Protein AF-A0A343TK36-F1 (afdb_monomer)

Secondary structure (DSSP, 8-state):
---SSSSSTTEEEEETTTSBHHHHHHHHHTTPEEEEEEEETTEEEEEEEEE-SS-EEEEETTEEEEESSHHHHHHHHHHTT-SBPTT-

InterPro domains:
  IPR058314 Domain of unknown function DUF8001 [PF26008] (10-84)

pLDDT: mean 87.13, std 14.7, range [42.78, 96.56]

Sequence (88 aa):
MDDARDEDDRIVRVNAGELTADEIIDALESGSRVIITVDLFGSTTDIALRHDGEIYYCDTPTRLHKHRQESEMRACIERMGYGRTEDE

Nearest PDB structures (foldseek):
  7m6t-assembly1_A  TM=4.562E-01  e=2.320E-01  Homo sapiens
  6pgv-assembly1_A  TM=6.031E-01  e=8.110E-01  Homo sapiens
  5cvm-assembly1_A  TM=5.785E-01  e=9.908E+00  Homo sapiens

Mean predicted aligned error: 5.89 Å

Structure (mmCIF, N/CA/C/O backbone):
data_AF-A0A343TK36-F1
#
_entry.id   AF-A0A343TK36-F1
#
loop_
_atom_site.group_PDB
_atom_site.id
_atom_site.type_symbol
_atom_site.label_atom_id
_atom_site.label_alt_id
_atom_site.label_comp_id
_atom_site.label_asym_id
_atom_site.label_entity_id
_atom_site.label_seq_id
_atom_site.pdbx_PDB_ins_code
_atom_site.Cartn_x
_atom_site.Cartn_y
_atom_site.Cartn_z
_atom_site.occupancy
_atom_site.B_iso_or_equiv
_atom_site.auth_seq_id
_at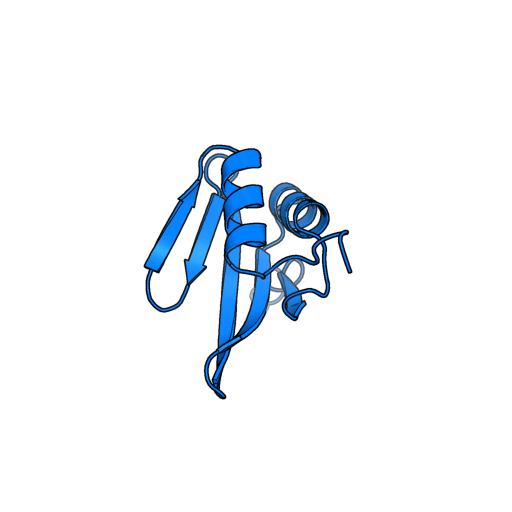om_site.auth_comp_id
_atom_site.auth_asym_id
_atom_site.auth_atom_id
_atom_site.pdbx_PDB_model_num
ATOM 1 N N . MET A 1 1 ? -20.339 -11.674 -25.119 1.00 48.66 1 MET A N 1
ATOM 2 C CA . MET A 1 1 ? -18.873 -11.839 -25.175 1.00 48.66 1 MET A CA 1
ATOM 3 C C . MET A 1 1 ? -18.284 -10.441 -25.192 1.00 48.66 1 MET A C 1
ATOM 5 O O . MET A 1 1 ? -18.003 -9.937 -26.259 1.00 48.66 1 MET A O 1
ATOM 9 N N . ASP A 1 2 ? -18.255 -9.797 -24.028 1.00 42.78 2 ASP A N 1
ATOM 10 C CA . ASP A 1 2 ? -17.560 -8.532 -23.724 1.00 42.78 2 ASP A CA 1
ATOM 11 C C . ASP A 1 2 ? -17.732 -8.375 -22.196 1.00 42.78 2 ASP A C 1
ATOM 13 O O . ASP A 1 2 ? -18.563 -7.611 -21.730 1.00 42.78 2 ASP A O 1
ATOM 17 N N . ASP A 1 3 ? -17.083 -9.251 -21.418 1.00 43.38 3 ASP A N 1
ATOM 18 C CA . ASP A 1 3 ? -17.192 -9.296 -19.939 1.00 43.38 3 ASP A CA 1
ATOM 19 C C . ASP A 1 3 ? -15.856 -8.943 -19.255 1.00 43.38 3 ASP A C 1
ATOM 21 O O . ASP A 1 3 ? -15.736 -8.968 -18.045 1.00 43.38 3 ASP A O 1
ATOM 25 N N . ALA A 1 4 ? -14.825 -8.585 -20.030 1.00 52.25 4 ALA A N 1
ATOM 26 C CA . ALA A 1 4 ? -13.487 -8.278 -19.511 1.00 52.25 4 ALA A CA 1
ATOM 27 C C . ALA A 1 4 ? -13.273 -6.782 -19.198 1.00 52.25 4 ALA A C 1
ATOM 29 O O . ALA A 1 4 ? -12.155 -6.369 -18.907 1.00 52.25 4 ALA A O 1
ATOM 30 N N . ARG A 1 5 ? -14.312 -5.946 -19.337 1.00 51.50 5 ARG A N 1
ATOM 31 C CA . ARG A 1 5 ? -14.209 -4.479 -19.231 1.00 51.50 5 ARG A CA 1
ATOM 32 C C . ARG A 1 5 ? -14.548 -3.912 -17.850 1.00 51.50 5 ARG A C 1
ATOM 34 O O . ARG A 1 5 ? -14.263 -2.743 -17.632 1.00 51.50 5 ARG A O 1
ATOM 41 N N . ASP A 1 6 ? -15.101 -4.716 -16.942 1.00 49.75 6 ASP A N 1
ATOM 42 C CA . ASP A 1 6 ? -15.552 -4.256 -15.615 1.00 49.75 6 ASP A CA 1
ATOM 43 C C . ASP A 1 6 ? -14.482 -4.429 -14.509 1.00 49.75 6 ASP A C 1
ATOM 45 O O . ASP A 1 6 ? -14.553 -3.783 -13.469 1.00 49.75 6 ASP A O 1
ATOM 49 N N . GLU A 1 7 ? -13.447 -5.257 -14.723 1.00 52.97 7 GLU A N 1
ATOM 50 C CA . GLU A 1 7 ? -12.419 -5.560 -13.703 1.00 52.97 7 GLU A CA 1
ATOM 51 C C . GLU A 1 7 ? -11.281 -4.519 -13.611 1.00 52.97 7 GLU A C 1
ATOM 53 O O . GLU A 1 7 ? -10.599 -4.445 -12.588 1.00 52.97 7 GLU A O 1
ATOM 58 N N . ASP A 1 8 ? -11.066 -3.712 -14.656 1.00 52.47 8 ASP A N 1
ATOM 59 C CA . ASP A 1 8 ? -9.958 -2.737 -14.736 1.00 52.47 8 ASP A CA 1
ATOM 60 C C . ASP A 1 8 ? -10.366 -1.325 -14.253 1.00 52.47 8 ASP A C 1
ATOM 62 O O . ASP A 1 8 ? -9.507 -0.523 -13.897 1.00 52.47 8 ASP A O 1
ATOM 66 N N . ASP A 1 9 ? -11.671 -1.030 -14.153 1.00 59.44 9 ASP A N 1
ATOM 67 C CA . ASP A 1 9 ? -12.199 0.317 -13.850 1.00 59.44 9 ASP A CA 1
ATOM 68 C C . ASP A 1 9 ? -11.951 0.777 -12.397 1.00 59.44 9 ASP A C 1
ATOM 70 O O . ASP A 1 9 ? -12.016 1.965 -12.092 1.00 59.44 9 ASP A O 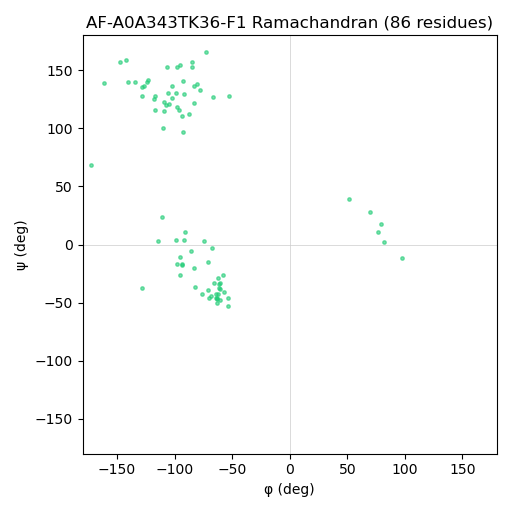1
ATOM 74 N N . ARG A 1 10 ? -11.589 -0.141 -11.489 1.00 80.81 10 ARG A N 1
ATOM 75 C CA . ARG A 1 10 ? -11.230 0.182 -10.090 1.00 80.81 10 ARG A CA 1
ATOM 76 C C . ARG A 1 10 ? -9.755 -0.036 -9.774 1.00 80.81 10 ARG A C 1
ATOM 78 O O . ARG A 1 10 ? -9.399 -0.285 -8.622 1.00 80.81 10 ARG A O 1
ATOM 85 N N . ILE A 1 11 ? -8.882 -0.006 -10.778 1.00 91.50 11 ILE A N 1
ATOM 86 C CA . ILE A 1 11 ? -7.439 -0.114 -10.558 1.00 91.50 11 ILE A CA 1
ATOM 87 C C . ILE A 1 11 ? -6.817 1.281 -10.554 1.00 91.50 11 ILE A C 1
ATOM 89 O O . ILE A 1 11 ? -6.823 1.989 -11.556 1.00 91.50 11 ILE A O 1
ATOM 93 N N . VAL A 1 12 ? -6.214 1.650 -9.429 1.00 94.62 12 VAL A N 1
ATOM 94 C CA . VAL A 1 12 ? -5.441 2.884 -9.273 1.00 94.62 12 VAL A CA 1
ATOM 95 C C . VAL A 1 12 ? -3.971 2.545 -9.489 1.00 94.62 12 VAL A C 1
ATOM 97 O O . VAL A 1 12 ? -3.408 1.757 -8.734 1.00 94.62 12 VAL A O 1
ATOM 100 N N . ARG A 1 13 ? -3.344 3.095 -10.533 1.00 95.00 13 ARG A N 1
ATOM 101 C CA . ARG A 1 13 ? -1.912 2.898 -10.809 1.00 95.00 13 ARG A CA 1
ATOM 102 C C . ARG A 1 13 ? -1.153 4.182 -10.535 1.00 95.00 13 ARG A C 1
ATOM 104 O O . ARG A 1 13 ? -1.480 5.199 -11.136 1.00 95.00 13 ARG A O 1
ATOM 111 N N . VAL A 1 14 ? -0.166 4.115 -9.651 1.00 95.56 14 VAL A N 1
ATOM 112 C CA . VAL A 1 14 ? 0.587 5.279 -9.170 1.00 95.56 14 VAL A CA 1
ATOM 113 C C . VAL A 1 14 ? 2.055 4.927 -8.978 1.00 95.56 14 VAL A C 1
ATOM 115 O O . VAL A 1 14 ? 2.406 3.757 -8.825 1.00 95.56 14 VAL A O 1
ATOM 118 N N . ASN A 1 15 ? 2.923 5.932 -8.966 1.00 95.06 15 ASN A N 1
ATOM 119 C CA . ASN A 1 15 ? 4.321 5.736 -8.593 1.00 95.06 15 ASN A CA 1
ATOM 120 C C . ASN A 1 15 ? 4.493 5.812 -7.070 1.00 95.06 15 ASN A C 1
ATOM 122 O O . ASN A 1 15 ? 3.687 6.432 -6.370 1.00 95.06 15 ASN A O 1
ATOM 126 N N . ALA A 1 16 ? 5.562 5.205 -6.554 1.00 93.75 16 ALA A N 1
ATOM 127 C CA . ALA A 1 16 ? 5.953 5.376 -5.155 1.00 93.75 16 ALA A CA 1
ATOM 128 C C . ALA A 1 16 ? 6.074 6.872 -4.811 1.00 93.75 16 ALA A C 1
ATOM 130 O O . ALA A 1 16 ? 6.755 7.620 -5.512 1.00 93.75 16 ALA A O 1
ATOM 131 N N . GLY A 1 17 ? 5.403 7.305 -3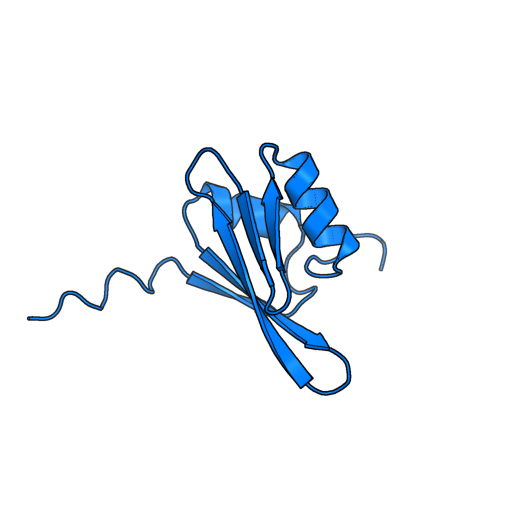.741 1.00 93.50 17 GLY A N 1
ATOM 132 C CA . GLY A 1 17 ? 5.411 8.706 -3.302 1.00 93.50 17 GLY A CA 1
ATOM 133 C C . GLY A 1 17 ? 4.437 9.638 -4.037 1.00 93.50 17 GLY A C 1
ATOM 134 O O . GLY A 1 17 ? 4.401 10.834 -3.748 1.00 93.50 17 GLY A O 1
ATOM 135 N N . GLU A 1 18 ? 3.626 9.135 -4.970 1.00 94.62 18 GLU A N 1
ATOM 136 C CA . GLU A 1 18 ? 2.616 9.953 -5.658 1.00 94.62 18 GLU A CA 1
ATOM 137 C C . GLU A 1 18 ? 1.392 10.217 -4.761 1.00 94.62 18 GLU A C 1
ATOM 139 O O . GLU A 1 18 ? 0.927 11.356 -4.657 1.00 94.62 18 GLU A O 1
ATOM 144 N N . LEU A 1 19 ? 0.938 9.179 -4.051 1.00 95.44 19 LEU A N 1
ATOM 145 C CA . LEU A 1 19 ? -0.138 9.226 -3.055 1.00 95.44 19 LEU A CA 1
ATOM 146 C C . LEU A 1 19 ? 0.417 9.116 -1.635 1.00 95.44 19 LEU A C 1
ATOM 148 O O . LEU A 1 19 ? 1.456 8.491 -1.423 1.00 95.44 19 LEU A O 1
ATOM 152 N N . THR A 1 20 ? -0.284 9.671 -0.651 1.00 95.31 20 THR A N 1
ATOM 153 C CA . THR A 1 20 ? -0.010 9.400 0.769 1.00 95.31 20 THR A CA 1
ATOM 154 C C . THR A 1 20 ? -0.467 7.993 1.161 1.00 95.31 20 THR A C 1
ATOM 156 O O . THR A 1 20 ? -1.214 7.326 0.439 1.00 95.31 20 THR A O 1
ATOM 159 N N . ALA A 1 21 ? -0.022 7.516 2.326 1.00 95.00 21 ALA A N 1
ATOM 160 C CA . ALA A 1 21 ? -0.470 6.223 2.834 1.00 95.00 21 ALA A CA 1
ATOM 161 C C . ALA A 1 21 ? -1.987 6.186 3.082 1.00 95.00 21 ALA A C 1
ATOM 163 O O . ALA A 1 21 ? -2.626 5.181 2.774 1.00 95.00 21 ALA A O 1
ATOM 164 N N . ASP A 1 22 ? -2.557 7.288 3.567 1.00 94.81 22 ASP A N 1
ATOM 165 C CA . ASP A 1 22 ? -3.996 7.462 3.756 1.00 94.81 22 ASP A CA 1
ATOM 166 C C . ASP A 1 22 ? -4.764 7.411 2.430 1.00 94.81 22 ASP A C 1
ATOM 168 O O . ASP A 1 22 ? -5.701 6.630 2.313 1.00 94.81 22 ASP A O 1
ATOM 172 N N . GLU A 1 23 ? -4.313 8.123 1.390 1.00 95.75 23 GLU A N 1
ATOM 173 C CA . GLU A 1 23 ? -4.956 8.093 0.064 1.00 95.75 23 GLU A CA 1
ATOM 174 C C . GLU A 1 23 ? -4.950 6.686 -0.556 1.00 95.75 23 GLU A C 1
ATOM 176 O O . GLU A 1 23 ? -5.921 6.255 -1.183 1.00 95.75 23 GLU A O 1
ATOM 181 N N . ILE A 1 24 ? -3.854 5.945 -0.367 1.00 95.62 24 ILE A N 1
ATOM 182 C CA . ILE A 1 24 ? -3.748 4.550 -0.802 1.00 95.62 24 ILE A CA 1
ATOM 183 C C . ILE A 1 24 ? -4.765 3.686 -0.052 1.00 95.62 24 ILE A C 1
ATOM 185 O O . ILE A 1 24 ? -5.453 2.877 -0.669 1.00 95.62 24 ILE A O 1
ATOM 189 N N . ILE A 1 25 ? -4.864 3.842 1.266 1.00 95.25 25 ILE A N 1
ATOM 190 C CA . ILE A 1 25 ? -5.799 3.087 2.104 1.00 95.25 25 ILE A CA 1
ATOM 191 C C . ILE A 1 25 ? -7.248 3.403 1.736 1.00 95.25 25 ILE A C 1
ATOM 193 O O . ILE A 1 25 ? -8.023 2.472 1.535 1.00 95.25 25 ILE A O 1
ATOM 197 N N . ASP A 1 26 ? -7.601 4.677 1.572 1.0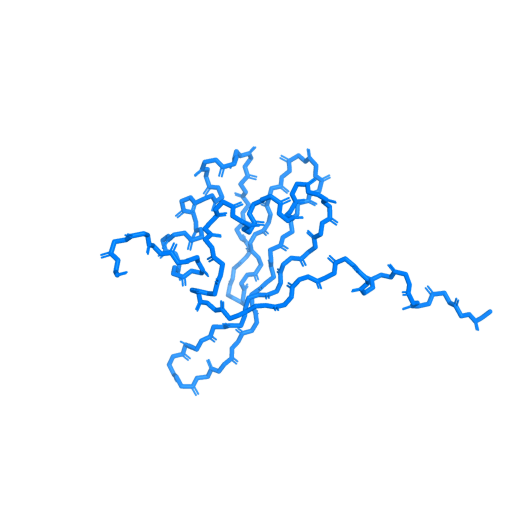0 95.25 26 ASP A N 1
ATOM 198 C CA . ASP A 1 26 ? -8.940 5.102 1.155 1.00 95.25 26 ASP A CA 1
ATOM 199 C C . ASP A 1 26 ? -9.340 4.460 -0.183 1.00 95.25 26 ASP A C 1
ATOM 201 O O . ASP A 1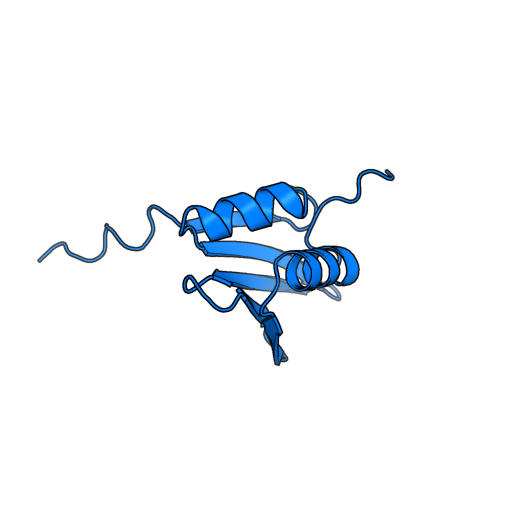 26 ? -10.467 3.982 -0.348 1.00 95.25 26 ASP A O 1
ATOM 205 N N . ALA A 1 27 ? -8.408 4.374 -1.139 1.00 94.56 27 ALA A N 1
ATOM 206 C CA . ALA A 1 27 ? -8.651 3.676 -2.398 1.00 94.56 27 ALA A CA 1
ATOM 207 C C . ALA A 1 27 ? -8.939 2.179 -2.176 1.00 94.56 27 ALA A C 1
ATOM 209 O O . ALA A 1 27 ? -9.875 1.637 -2.773 1.00 94.56 27 ALA A O 1
ATOM 210 N N . LEU A 1 28 ? -8.182 1.518 -1.295 1.00 94.50 28 LEU A N 1
ATOM 211 C CA . LEU A 1 28 ? -8.393 0.110 -0.944 1.00 94.50 28 LEU A CA 1
ATOM 212 C C . LEU A 1 28 ? -9.751 -0.122 -0.262 1.00 94.50 28 LEU A C 1
ATOM 214 O O . LEU A 1 28 ? -10.456 -1.066 -0.619 1.00 94.50 28 LEU A O 1
ATOM 218 N N . GLU A 1 29 ? -10.145 0.751 0.665 1.00 92.75 29 GLU A N 1
ATOM 219 C CA . GLU A 1 29 ? -11.442 0.704 1.357 1.00 92.75 29 GLU A CA 1
ATOM 220 C C . GLU A 1 29 ? -12.623 0.957 0.415 1.00 92.75 29 GLU A C 1
ATOM 222 O O . GLU A 1 29 ? -13.681 0.341 0.545 1.00 92.75 29 GLU A O 1
ATOM 227 N N . SER A 1 30 ? -12.427 1.796 -0.604 1.00 91.88 30 SER A N 1
ATOM 228 C CA . SER A 1 30 ? -13.390 2.014 -1.692 1.00 91.88 30 SER A CA 1
ATOM 229 C C . SER A 1 30 ? -13.564 0.775 -2.599 1.00 91.88 30 SER A C 1
ATOM 231 O O . SER A 1 30 ? -14.384 0.751 -3.522 1.00 91.88 30 SER A O 1
ATOM 233 N N . GLY A 1 31 ? -12.799 -0.293 -2.344 1.00 90.94 31 GLY A N 1
ATOM 234 C CA . GLY A 1 31 ? -12.791 -1.519 -3.135 1.00 90.94 31 GLY A CA 1
ATOM 235 C C . GLY A 1 31 ? -11.971 -1.394 -4.415 1.00 90.94 31 GLY A C 1
ATOM 236 O O . GLY A 1 31 ? -12.157 -2.193 -5.335 1.00 90.94 31 GLY A O 1
ATOM 237 N N . SER A 1 32 ? -11.091 -0.392 -4.494 1.00 92.75 32 SER A N 1
ATOM 238 C CA . SER A 1 32 ? -10.119 -0.273 -5.577 1.00 92.75 32 SER A CA 1
ATOM 239 C C . SER A 1 32 ? -8.878 -1.103 -5.276 1.00 92.75 32 SER A C 1
ATOM 241 O O . SER A 1 32 ? -8.511 -1.341 -4.127 1.00 92.75 32 SER A O 1
ATOM 243 N N . ARG A 1 33 ? -8.197 -1.549 -6.328 1.00 94.06 33 ARG A N 1
ATOM 244 C CA . ARG A 1 33 ? -6.877 -2.172 -6.222 1.00 94.06 33 ARG A CA 1
ATOM 245 C C . ARG A 1 33 ? -5.827 -1.129 -6.556 1.00 94.06 33 ARG A C 1
ATOM 247 O O . ARG A 1 33 ? -5.920 -0.499 -7.603 1.00 94.06 33 ARG A O 1
ATOM 254 N N . VAL A 1 34 ? -4.806 -0.988 -5.720 1.00 96.06 34 VAL A N 1
ATOM 255 C CA . VAL A 1 34 ? -3.723 -0.030 -5.971 1.00 96.06 34 VAL A CA 1
ATOM 256 C C . VAL A 1 34 ? -2.504 -0.781 -6.495 1.00 96.06 34 VAL A C 1
ATOM 258 O O . VAL A 1 34 ? -2.052 -1.744 -5.879 1.00 96.06 34 VAL A O 1
ATOM 261 N N . ILE A 1 35 ? -1.980 -0.370 -7.645 1.00 96.06 35 ILE A N 1
ATOM 262 C CA . ILE A 1 35 ? -0.711 -0.845 -8.193 1.00 96.06 35 ILE A CA 1
ATOM 263 C C . ILE A 1 35 ? 0.298 0.285 -8.052 1.00 96.06 35 ILE A C 1
ATOM 265 O O . ILE A 1 35 ? 0.095 1.369 -8.595 1.00 96.06 35 ILE A O 1
ATOM 269 N N . ILE A 1 36 ? 1.367 0.023 -7.314 1.00 96.12 36 ILE A N 1
ATOM 270 C CA . ILE A 1 36 ? 2.414 0.992 -7.029 1.00 96.12 36 ILE A CA 1
ATOM 271 C C . ILE A 1 36 ? 3.659 0.579 -7.785 1.00 96.12 36 ILE A C 1
ATOM 273 O O . ILE A 1 36 ? 4.248 -0.465 -7.502 1.00 96.12 36 ILE A O 1
ATOM 277 N N . THR A 1 37 ? 4.060 1.406 -8.735 1.00 95.12 37 THR A N 1
ATOM 278 C CA . THR A 1 37 ? 5.305 1.221 -9.462 1.00 95.12 37 THR A CA 1
ATOM 279 C C . THR A 1 37 ? 6.452 1.805 -8.639 1.00 95.12 37 THR A C 1
ATOM 281 O O . THR A 1 37 ? 6.442 2.982 -8.274 1.00 95.12 37 THR A O 1
ATOM 284 N N . VAL A 1 38 ? 7.433 0.964 -8.308 1.00 92.31 38 VAL A N 1
ATOM 285 C CA . VAL A 1 38 ? 8.604 1.322 -7.498 1.00 92.31 38 VAL A CA 1
ATOM 286 C C . VAL A 1 38 ? 9.894 1.013 -8.251 1.00 92.31 38 VAL A C 1
ATOM 288 O O . VAL A 1 38 ? 10.017 -0.035 -8.888 1.00 92.31 38 VAL A O 1
ATOM 291 N N . ASP A 1 39 ? 10.883 1.897 -8.147 1.00 88.56 39 ASP A N 1
ATOM 292 C CA . ASP A 1 39 ? 12.224 1.656 -8.678 1.00 88.56 39 ASP A CA 1
ATOM 293 C C . ASP A 1 39 ? 13.128 1.057 -7.596 1.00 88.56 39 ASP A C 1
ATOM 295 O O . ASP A 1 39 ? 13.524 1.714 -6.634 1.00 88.56 39 ASP A O 1
ATOM 299 N N . LEU A 1 40 ? 13.486 -0.216 -7.765 1.00 78.94 40 LEU A N 1
ATOM 300 C CA . LEU A 1 40 ? 14.352 -0.966 -6.859 1.00 78.94 40 LEU A CA 1
ATOM 301 C C . LEU A 1 40 ? 15.624 -1.378 -7.601 1.00 78.94 40 LEU A C 1
ATOM 303 O O . LEU A 1 40 ? 15.586 -2.170 -8.539 1.00 78.94 40 LEU A O 1
ATOM 307 N N . PHE A 1 41 ? 16.777 -0.858 -7.171 1.00 76.25 41 PHE A N 1
ATOM 308 C CA . PHE A 1 41 ? 18.097 -1.224 -7.713 1.00 76.25 41 PHE A CA 1
ATOM 309 C C . PHE A 1 41 ? 18.202 -1.126 -9.250 1.00 76.25 41 PHE A C 1
ATOM 311 O O . PHE A 1 41 ? 18.818 -1.970 -9.900 1.00 76.25 41 PHE A O 1
ATOM 318 N N . GLY A 1 42 ? 17.595 -0.090 -9.836 1.00 80.38 42 GLY A N 1
ATOM 319 C CA . GLY A 1 42 ? 17.593 0.132 -11.287 1.00 80.38 42 GLY A CA 1
ATOM 320 C C . GLY A 1 42 ? 16.621 -0.762 -12.062 1.00 80.38 42 GLY A C 1
ATOM 321 O O . GLY A 1 42 ? 16.697 -0.812 -13.287 1.00 80.38 42 GLY A O 1
ATOM 322 N N . SER A 1 43 ? 15.732 -1.473 -11.365 1.00 83.94 43 SER A N 1
ATOM 323 C CA . SER A 1 43 ? 14.613 -2.207 -11.951 1.00 83.94 43 SER A CA 1
ATOM 324 C C . SER A 1 43 ? 13.297 -1.640 -11.440 1.00 83.94 43 SER A C 1
ATOM 326 O O . SER A 1 43 ? 13.058 -1.586 -10.235 1.00 83.94 43 SER A O 1
ATOM 328 N N . THR A 1 44 ? 12.429 -1.262 -12.366 1.00 89.19 44 THR A N 1
ATOM 329 C CA . THR A 1 44 ? 11.062 -0.856 -12.061 1.00 89.19 44 THR A CA 1
ATOM 330 C C . THR A 1 44 ? 10.214 -2.101 -11.802 1.00 89.19 44 THR A C 1
ATOM 332 O O . THR A 1 44 ? 10.304 -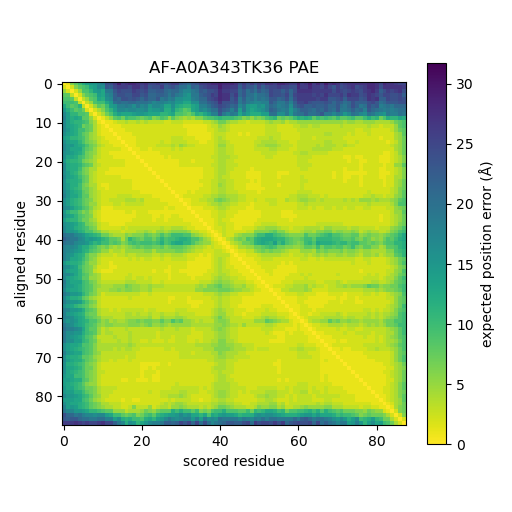3.090 -12.532 1.00 89.19 44 THR A O 1
ATOM 335 N N . THR A 1 45 ? 9.431 -2.100 -10.731 1.00 91.44 45 THR A N 1
ATOM 336 C CA . THR A 1 45 ? 8.616 -3.239 -10.302 1.00 91.44 45 THR A CA 1
ATOM 337 C C . THR A 1 45 ? 7.270 -2.758 -9.796 1.00 91.44 45 THR A C 1
ATOM 339 O O . THR A 1 45 ? 7.195 -1.780 -9.060 1.00 91.44 45 THR A O 1
ATOM 342 N N . ASP A 1 46 ? 6.222 -3.498 -10.134 1.00 94.38 46 ASP A N 1
ATOM 343 C CA . ASP A 1 46 ? 4.876 -3.220 -9.654 1.00 94.38 46 ASP A CA 1
ATOM 344 C C . ASP A 1 46 ? 4.586 -3.987 -8.361 1.00 94.38 46 ASP A C 1
ATOM 346 O O . ASP A 1 46 ? 4.767 -5.206 -8.272 1.00 94.38 46 ASP A O 1
ATOM 350 N N . ILE A 1 47 ? 4.101 -3.260 -7.361 1.00 95.19 47 ILE A N 1
ATOM 351 C CA . ILE A 1 47 ? 3.591 -3.782 -6.097 1.00 95.19 47 ILE A CA 1
ATOM 352 C C . ILE A 1 47 ? 2.075 -3.676 -6.125 1.00 95.19 47 ILE A C 1
ATOM 354 O O . ILE A 1 47 ? 1.534 -2.616 -6.424 1.00 95.19 47 ILE A O 1
ATOM 358 N N . ALA A 1 48 ? 1.371 -4.752 -5.790 1.00 95.44 48 ALA A N 1
ATOM 359 C CA . ALA A 1 48 ? -0.084 -4.724 -5.744 1.00 95.44 48 ALA A CA 1
ATOM 360 C C . ALA A 1 48 ? -0.589 -4.681 -4.302 1.00 95.44 48 ALA A C 1
ATOM 362 O O . ALA A 1 48 ? -0.358 -5.602 -3.518 1.00 95.44 48 ALA A O 1
ATOM 363 N N . LEU A 1 49 ? -1.348 -3.642 -3.977 1.00 95.94 49 LEU A N 1
ATOM 364 C CA . LEU A 1 49 ? -2.103 -3.536 -2.741 1.00 95.94 49 LEU A CA 1
ATOM 365 C C . LEU A 1 49 ? -3.576 -3.832 -3.021 1.00 95.94 49 LEU A C 1
ATOM 367 O O . LEU A 1 49 ? -4.146 -3.376 -4.015 1.00 95.94 49 LEU A O 1
ATOM 371 N N . ARG A 1 50 ? -4.200 -4.620 -2.148 1.00 95.50 50 ARG A N 1
ATOM 372 C CA . ARG A 1 50 ? -5.632 -4.936 -2.219 1.00 95.50 50 ARG A CA 1
ATOM 373 C C . ARG A 1 50 ? -6.215 -5.114 -0.822 1.00 95.50 50 ARG A C 1
ATOM 375 O O . ARG A 1 50 ? -5.495 -5.498 0.099 1.00 95.50 50 ARG A O 1
ATOM 382 N N . HIS A 1 51 ? -7.519 -4.926 -0.705 1.00 94.69 51 HIS A N 1
ATOM 383 C CA . HIS A 1 51 ? -8.293 -5.227 0.491 1.00 94.69 51 HIS A CA 1
ATOM 384 C C . HIS A 1 51 ? -9.473 -6.127 0.107 1.00 94.69 51 HIS A C 1
ATOM 386 O O . HIS A 1 51 ? -10.089 -5.912 -0.936 1.00 94.69 51 HIS A O 1
ATOM 392 N N . ASP A 1 52 ? -9.745 -7.172 0.893 1.00 91.69 52 ASP A N 1
ATOM 393 C CA . ASP A 1 52 ? -10.898 -8.067 0.677 1.00 91.69 52 ASP A CA 1
ATOM 394 C C . ASP A 1 52 ? -12.105 -7.731 1.575 1.00 91.69 52 ASP A C 1
ATOM 396 O O . ASP A 1 52 ? -13.115 -8.433 1.531 1.00 91.69 52 ASP A O 1
ATOM 400 N N . GLY A 1 53 ? -12.010 -6.656 2.364 1.00 90.12 53 GLY A N 1
ATOM 401 C CA . GLY A 1 53 ? -13.003 -6.249 3.358 1.00 90.12 53 GLY A CA 1
ATOM 402 C C . GLY A 1 53 ? -12.674 -6.696 4.786 1.00 90.12 53 GLY A C 1
ATOM 403 O O . GLY A 1 53 ? -13.313 -6.222 5.723 1.00 90.12 53 GLY A O 1
ATOM 404 N N . GLU A 1 54 ? -11.697 -7.587 4.970 1.00 92.56 54 GLU A N 1
ATOM 405 C CA . GLU A 1 54 ? -11.223 -8.025 6.290 1.00 92.56 54 GLU A CA 1
ATOM 406 C C . GLU A 1 54 ? -9.696 -7.908 6.436 1.00 92.56 54 GLU A C 1
ATOM 408 O O . GLU A 1 54 ? -9.183 -7.586 7.510 1.00 92.56 54 GLU A O 1
ATOM 413 N N . ILE A 1 55 ? -8.956 -8.207 5.368 1.00 95.50 55 ILE A N 1
ATOM 414 C CA . ILE A 1 55 ? -7.502 -8.323 5.350 1.00 95.50 55 ILE A CA 1
ATOM 415 C C . ILE A 1 55 ? -6.932 -7.468 4.226 1.00 95.50 55 ILE A C 1
ATOM 417 O O . ILE A 1 55 ? -7.279 -7.616 3.050 1.00 95.50 55 ILE A O 1
ATOM 421 N N . TYR A 1 56 ? -5.969 -6.618 4.568 1.00 96.56 56 TYR A N 1
ATOM 422 C CA . TYR A 1 56 ? -5.152 -5.938 3.580 1.00 96.56 56 TYR A CA 1
ATOM 423 C C . TYR A 1 56 ? -4.002 -6.835 3.139 1.00 96.56 56 TYR A C 1
ATOM 425 O O . TYR A 1 56 ? -3.305 -7.444 3.958 1.00 96.56 56 TYR A O 1
ATOM 433 N N . TYR A 1 57 ? -3.758 -6.869 1.836 1.00 96.44 57 TYR A N 1
ATOM 434 C CA . TYR A 1 57 ? -2.661 -7.606 1.232 1.00 96.44 57 TYR A CA 1
ATOM 435 C C . TYR A 1 57 ? -1.718 -6.635 0.539 1.00 96.44 57 TYR A C 1
ATOM 437 O O . TYR A 1 57 ? -2.143 -5.842 -0.299 1.00 96.44 57 TYR A O 1
ATOM 445 N N . CYS A 1 58 ? -0.438 -6.748 0.867 1.00 95.88 58 CYS A N 1
ATOM 446 C CA . CYS A 1 58 ? 0.654 -6.094 0.164 1.00 95.88 58 CYS A CA 1
ATOM 447 C C . CYS A 1 58 ? 1.451 -7.180 -0.565 1.00 95.88 58 CYS A C 1
ATOM 449 O O . CYS A 1 58 ? 2.197 -7.953 0.044 1.00 95.88 58 CYS A O 1
ATOM 451 N N . ASP A 1 59 ? 1.191 -7.304 -1.863 1.00 94.94 59 ASP A N 1
ATOM 452 C CA . ASP A 1 59 ? 1.768 -8.319 -2.732 1.00 94.94 59 ASP A CA 1
ATOM 453 C C . ASP A 1 59 ? 3.028 -7.761 -3.387 1.00 94.94 59 ASP A C 1
ATOM 455 O O . ASP A 1 59 ? 2.977 -7.012 -4.367 1.00 94.94 59 ASP A O 1
ATOM 459 N N . THR A 1 60 ? 4.166 -8.085 -2.780 1.00 90.38 60 THR A N 1
ATOM 460 C CA . THR A 1 60 ? 5.483 -7.770 -3.329 1.00 90.38 60 THR A CA 1
ATOM 461 C C . THR A 1 60 ? 6.034 -9.006 -4.043 1.00 90.38 60 THR A C 1
ATOM 463 O O . THR A 1 60 ? 5.740 -10.128 -3.620 1.00 90.38 60 THR A O 1
ATOM 466 N N . PRO A 1 61 ? 6.910 -8.856 -5.053 1.00 87.38 61 PRO A N 1
ATOM 467 C CA . PRO A 1 61 ? 7.445 -10.002 -5.795 1.00 87.38 61 PRO A CA 1
ATOM 468 C C . PRO A 1 61 ? 8.165 -11.034 -4.925 1.00 87.38 61 PRO A C 1
ATOM 470 O O . PRO A 1 61 ? 8.280 -12.199 -5.298 1.00 87.38 61 PRO A O 1
ATOM 473 N N . THR A 1 62 ? 8.699 -10.605 -3.780 1.00 86.12 62 THR A N 1
ATOM 474 C CA . THR A 1 62 ? 9.465 -11.468 -2.877 1.00 86.12 62 THR A CA 1
ATOM 475 C C . THR A 1 62 ? 8.609 -12.050 -1.758 1.00 86.12 62 THR A C 1
ATOM 477 O O . THR A 1 62 ? 8.943 -13.111 -1.225 1.00 86.12 62 THR A O 1
ATOM 480 N N . ARG A 1 63 ? 7.517 -11.375 -1.375 1.00 91.00 63 ARG A N 1
ATOM 481 C CA . ARG A 1 63 ? 6.685 -11.773 -0.241 1.00 91.00 63 ARG A CA 1
ATOM 482 C C . ARG A 1 63 ? 5.290 -11.152 -0.281 1.00 91.00 63 ARG A C 1
ATOM 484 O O . ARG A 1 63 ? 5.128 -9.949 -0.459 1.00 91.00 63 ARG A O 1
ATOM 491 N N . LEU A 1 64 ? 4.299 -11.970 0.061 1.00 94.75 64 LEU A N 1
ATOM 492 C CA . LEU A 1 64 ? 2.949 -11.511 0.368 1.00 94.75 64 LEU A CA 1
ATOM 493 C C . LEU A 1 64 ? 2.836 -11.136 1.853 1.00 94.75 64 LEU A C 1
ATOM 495 O O . LEU A 1 64 ? 2.900 -12.003 2.733 1.00 94.75 64 LEU A O 1
ATOM 499 N N . HIS A 1 65 ? 2.651 -9.850 2.130 1.00 94.25 65 HIS A N 1
ATOM 500 C CA . HIS A 1 65 ? 2.376 -9.314 3.461 1.00 94.25 65 HIS A CA 1
ATOM 501 C C . HIS A 1 65 ? 0.861 -9.204 3.682 1.00 94.25 65 HIS A C 1
ATOM 503 O O . HIS A 1 65 ? 0.118 -8.876 2.759 1.00 94.25 65 HIS A O 1
ATOM 509 N N . LYS A 1 66 ? 0.398 -9.519 4.897 1.00 95.81 66 LYS A N 1
ATOM 510 C CA . LYS A 1 66 ? -1.021 -9.485 5.281 1.00 95.81 66 LYS A CA 1
ATOM 511 C C . LYS A 1 66 ? -1.188 -8.674 6.557 1.00 95.81 66 LYS A C 1
ATOM 513 O O . LYS A 1 66 ? -0.430 -8.894 7.503 1.00 95.81 66 LYS A O 1
ATOM 518 N N . HIS A 1 67 ? -2.196 -7.816 6.589 1.00 96.50 67 HIS A N 1
ATOM 519 C CA . HIS A 1 67 ? -2.486 -6.916 7.702 1.00 96.50 67 HIS A CA 1
ATOM 520 C C . HIS A 1 67 ? -3.978 -6.950 8.012 1.00 96.50 67 HIS A C 1
ATOM 522 O O . HIS A 1 67 ? -4.790 -7.016 7.095 1.00 96.50 67 HIS A O 1
ATOM 528 N N . ARG A 1 68 ? -4.343 -6.935 9.296 1.00 93.75 68 ARG A N 1
ATOM 529 C CA . ARG A 1 68 ? -5.761 -6.938 9.718 1.00 93.75 68 ARG A CA 1
ATOM 530 C C . ARG A 1 68 ? -6.283 -5.554 10.056 1.00 93.75 68 ARG A C 1
ATOM 532 O O . ARG A 1 68 ? -7.480 -5.366 10.214 1.00 93.75 68 ARG A O 1
ATOM 539 N N . GLN A 1 69 ? -5.368 -4.623 10.272 1.00 94.31 69 GLN A N 1
ATOM 540 C CA . GLN A 1 69 ? -5.679 -3.291 10.749 1.00 94.31 69 GLN A CA 1
ATOM 541 C C . GLN A 1 69 ? -5.144 -2.276 9.756 1.00 94.31 69 GLN A C 1
ATOM 543 O O . GLN A 1 69 ? -4.029 -2.419 9.251 1.00 94.31 69 GLN A O 1
ATOM 548 N N . GLU A 1 70 ? -5.910 -1.213 9.557 1.00 93.38 70 GLU A N 1
ATOM 549 C CA . GLU A 1 70 ? -5.513 -0.081 8.732 1.00 93.38 70 GLU A CA 1
ATOM 550 C C . GLU A 1 70 ? -4.152 0.483 9.167 1.00 93.38 70 GLU A C 1
ATOM 552 O O . GLU A 1 70 ? -3.259 0.664 8.347 1.00 93.38 70 GLU A O 1
ATOM 557 N N . SER A 1 71 ? -3.934 0.671 10.474 1.00 94.06 71 SER A N 1
ATOM 558 C CA . SER A 1 71 ? -2.663 1.173 11.012 1.00 94.06 71 SER A CA 1
ATOM 559 C C . SER A 1 71 ? -1.468 0.269 10.689 1.00 94.06 71 SER A C 1
ATOM 561 O O . SER A 1 71 ? -0.361 0.7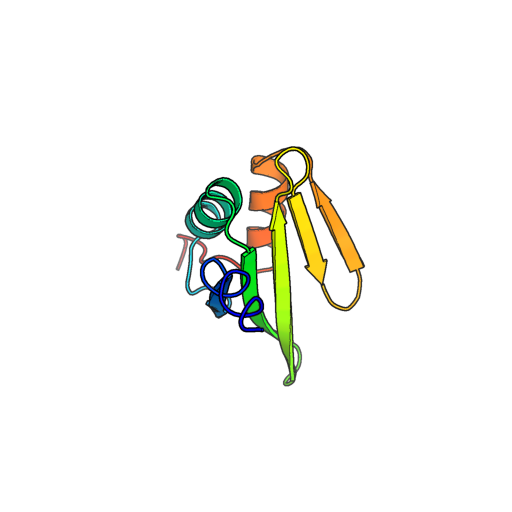63 10.492 1.00 94.06 71 SER A O 1
ATOM 563 N N . GLU A 1 72 ? -1.669 -1.051 10.617 1.00 94.88 72 GLU A N 1
ATOM 564 C CA . GLU A 1 72 ? -0.611 -1.991 10.222 1.00 94.88 72 GLU A CA 1
ATOM 565 C C . GLU A 1 72 ? -0.284 -1.868 8.732 1.00 94.88 72 GLU A C 1
ATOM 567 O O . GLU A 1 72 ? 0.889 -1.939 8.358 1.00 94.88 72 GLU A O 1
ATOM 572 N N . MET A 1 73 ? -1.310 -1.677 7.896 1.00 95.38 73 MET A N 1
ATOM 573 C CA . MET A 1 73 ? -1.135 -1.463 6.464 1.00 95.38 73 MET A CA 1
ATOM 574 C C . MET A 1 73 ? -0.480 -0.105 6.184 1.00 95.38 73 MET A C 1
ATOM 576 O O . MET A 1 73 ? 0.500 -0.057 5.444 1.00 95.38 73 MET A O 1
ATOM 580 N N . ARG A 1 74 ? -0.918 0.967 6.859 1.00 95.25 74 ARG A N 1
ATOM 581 C CA . ARG A 1 74 ? -0.303 2.305 6.806 1.00 95.25 74 ARG A CA 1
ATOM 582 C C . ARG A 1 74 ? 1.187 2.229 7.122 1.00 95.25 74 ARG A C 1
ATOM 584 O O . ARG A 1 74 ? 2.017 2.594 6.296 1.00 95.25 74 ARG A O 1
ATOM 591 N N . ALA A 1 75 ? 1.531 1.608 8.249 1.00 94.31 75 ALA A N 1
ATOM 592 C CA . ALA A 1 75 ? 2.922 1.423 8.646 1.00 94.31 75 ALA A CA 1
ATOM 593 C C . ALA A 1 75 ? 3.727 0.566 7.651 1.00 94.31 75 ALA A C 1
ATOM 595 O O . ALA A 1 75 ? 4.944 0.720 7.557 1.00 94.31 75 ALA A O 1
ATOM 596 N N . CYS A 1 76 ? 3.095 -0.367 6.928 1.00 94.56 76 CYS A N 1
ATOM 597 C CA . CYS A 1 76 ? 3.751 -1.111 5.852 1.00 94.56 76 CYS A CA 1
ATOM 598 C C . CYS A 1 76 ? 4.038 -0.208 4.647 1.00 94.56 76 CYS A C 1
ATOM 600 O O . CYS A 1 76 ? 5.148 -0.248 4.124 1.00 94.56 76 CYS A O 1
ATOM 602 N N . ILE A 1 77 ? 3.063 0.595 4.222 1.00 94.00 77 ILE A N 1
ATOM 603 C CA . ILE A 1 77 ? 3.175 1.523 3.089 1.00 94.00 77 ILE A CA 1
ATOM 604 C C . ILE A 1 77 ? 4.282 2.552 3.349 1.00 94.00 77 ILE A C 1
ATOM 606 O O . ILE A 1 77 ? 5.159 2.729 2.506 1.00 94.00 77 ILE A O 1
ATOM 610 N N . GLU A 1 78 ? 4.291 3.159 4.536 1.00 92.62 78 GLU A N 1
ATOM 611 C CA . GLU A 1 78 ? 5.312 4.125 4.963 1.00 92.62 78 GLU A CA 1
ATOM 612 C C . GLU A 1 78 ? 6.698 3.478 5.051 1.00 92.62 78 GLU A C 1
ATOM 614 O O . GLU A 1 78 ? 7.661 3.960 4.461 1.00 92.62 78 GLU A O 1
ATOM 619 N N . ARG A 1 79 ? 6.812 2.329 5.733 1.00 91.62 79 ARG A N 1
ATOM 620 C CA . ARG A 1 79 ? 8.097 1.630 5.905 1.00 91.62 79 ARG A CA 1
ATOM 621 C C . ARG A 1 79 ? 8.719 1.201 4.582 1.00 91.62 79 ARG A C 1
ATOM 623 O O . ARG A 1 79 ? 9.941 1.140 4.480 1.00 91.62 79 ARG A O 1
ATOM 630 N N . MET A 1 80 ? 7.887 0.840 3.612 1.00 90.25 80 MET A N 1
ATOM 631 C CA .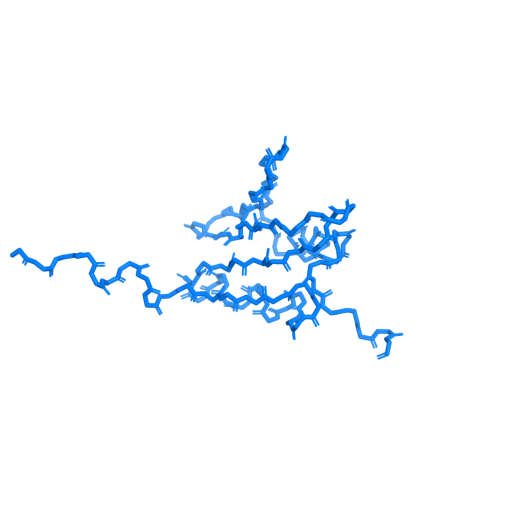 MET A 1 80 ? 8.341 0.416 2.292 1.00 90.25 80 MET A CA 1
ATOM 632 C C . MET A 1 80 ? 8.559 1.593 1.329 1.00 90.25 80 MET A C 1
ATOM 634 O O . MET A 1 80 ? 9.061 1.367 0.231 1.00 90.25 80 MET A O 1
ATOM 638 N N . GLY A 1 81 ? 8.216 2.825 1.725 1.00 91.06 81 GLY A N 1
ATOM 639 C CA . GLY A 1 81 ? 8.356 4.016 0.884 1.00 91.06 81 GLY A CA 1
ATOM 640 C C . GLY A 1 81 ? 7.375 4.051 -0.288 1.00 91.06 81 GLY A C 1
ATOM 641 O O . GLY A 1 81 ? 7.688 4.581 -1.348 1.00 91.06 81 GLY A O 1
ATOM 642 N N . TYR A 1 82 ? 6.208 3.425 -0.136 1.00 93.50 82 TYR A N 1
ATOM 643 C CA . TYR A 1 82 ? 5.179 3.397 -1.176 1.00 93.50 82 TYR A CA 1
ATOM 644 C C . TYR A 1 82 ? 4.332 4.669 -1.177 1.00 93.50 82 TYR A C 1
ATOM 646 O O . TYR A 1 82 ? 3.930 5.141 -2.239 1.00 93.50 82 TYR A O 1
ATOM 654 N N . GLY A 1 83 ? 4.067 5.208 0.014 1.00 92.25 83 GLY A N 1
ATOM 655 C CA . GLY A 1 83 ? 3.351 6.463 0.194 1.00 92.25 83 GLY A CA 1
ATOM 656 C C . GLY A 1 83 ? 4.305 7.644 0.341 1.00 92.25 83 GLY A C 1
ATOM 657 O O . GLY A 1 83 ? 5.440 7.480 0.789 1.00 92.25 83 GLY A O 1
ATOM 658 N N . ARG A 1 84 ? 3.828 8.840 -0.004 1.00 93.00 84 ARG A N 1
ATOM 659 C CA . ARG A 1 84 ? 4.493 10.101 0.325 1.00 93.00 84 ARG A CA 1
ATOM 660 C C . ARG A 1 84 ? 4.469 10.301 1.836 1.00 93.00 84 ARG A C 1
ATOM 662 O O . ARG A 1 84 ? 3.395 10.267 2.436 1.00 93.00 84 ARG A O 1
ATOM 669 N N . THR A 1 85 ? 5.632 10.544 2.424 1.00 81.44 85 THR A N 1
ATOM 670 C CA . THR A 1 85 ? 5.756 11.022 3.806 1.00 81.44 85 THR A CA 1
ATOM 671 C C . THR A 1 85 ? 5.520 12.532 3.815 1.00 81.44 85 THR A C 1
ATOM 673 O O . THR A 1 85 ? 6.004 13.226 2.927 1.00 81.44 85 THR A O 1
ATOM 676 N N . GLU A 1 86 ? 4.783 13.067 4.789 1.00 66.50 86 GLU A N 1
ATOM 677 C CA . GLU A 1 86 ? 4.523 14.518 4.885 1.00 66.50 86 GLU A CA 1
ATOM 678 C C . GLU A 1 86 ? 5.746 15.331 5.371 1.00 66.50 86 GLU A C 1
ATOM 680 O O . GLU A 1 86 ? 5.661 16.545 5.544 1.00 66.50 86 GLU A O 1
ATOM 685 N N . ASP A 1 87 ? 6.887 14.672 5.579 1.00 57.66 87 ASP A N 1
ATOM 686 C CA . ASP A 1 87 ? 8.120 15.242 6.131 1.00 57.66 87 ASP A CA 1
ATOM 687 C C . ASP A 1 87 ? 9.112 15.798 5.076 1.00 57.66 87 ASP A C 1
ATOM 689 O O . ASP A 1 87 ? 10.249 16.119 5.435 1.00 57.66 87 ASP A O 1
ATOM 693 N N . GLU A 1 88 ? 8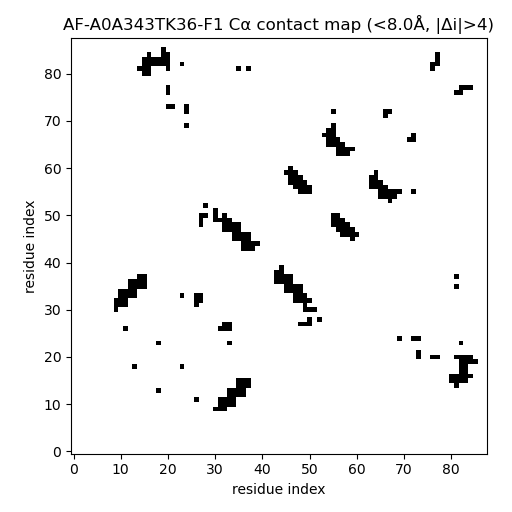.720 15.930 3.798 1.00 46.69 88 GLU A N 1
ATOM 694 C CA . GLU A 1 88 ? 9.587 16.396 2.687 1.00 46.69 88 GLU A CA 1
ATOM 695 C C . GLU A 1 88 ? 9.070 17.637 1.940 1.00 46.69 88 GLU A C 1
ATOM 697 O O . GLU A 1 88 ? 7.897 17.649 1.498 1.00 46.69 88 GLU A O 1
#

Organism: NCBI:txid2055893

Foldseek 3Di:
DPPPPPPCPQEAEEEQAPAALVRCVVSQVVQGKYWYWYQDPNDTDIWIWHDPPQWIWTRDVVDIDIDRDSVVSNCVCVVVRRHRDPPD

Solvent-accessible surface area (backbone atoms only — not comparable to full-atom values): 5069 Å² total; per-residue (Å²): 142,84,79,81,72,72,78,61,79,44,54,48,78,44,48,49,44,71,42,37,36,64,59,53,48,54,40,23,74,74,64,20,35,39,35,34,40,38,79,55,96,92,40,78,45,74,31,44,37,38,45,80,88,66,45,39,36,43,41,40,97,90,48,79,45,78,27,75,44,70,71,56,44,38,53,48,30,52,74,70,49,43,18,36,67,92,88,120

Radius of gyration: 13.2 Å; Cα contacts (8 Å, |Δi|>4): 148; chains: 1; bounding box: 37×28×36 Å